Protein AF-A0A2X1C2S0-F1 (afdb_monomer_lite)

InterPro domains:
  IPR023577 CYTH domain [PF01928] (10-131)
  IPR023577 CYTH domain [PS51707] (9-137)
  IPR023577 CYTH domain [SM01118] (9-135)
  IPR033469 CYTH-like domain superfamily [SSF55154] (8-136)
  IPR039013 Inorganic triphosphatase YgiF [PTHR39569] (8-134)

Radius of gyration: 18.0 Å; chains: 1; bounding box: 35×52×51 Å

Foldseek 3Di:
DDDPPPPPDDDFDDDDDDDPPRVVVVCPDPQQDDDKDKDKKKKWWKAFPVRLQVVQQWTWIWIDDPVAIKTKIWGDDDPDPRDIDMQIDGDHHRDDDPVSVCVDPCCVSCPVPPVRMDGDDMDIDTDMDGDGDDDDD

Organism: Brevundimonas diminuta (NCBI:txid293)

Structure (mmCIF, N/CA/C/O backbone):
data_AF-A0A2X1C2S0-F1
#
_entry.id   AF-A0A2X1C2S0-F1
#
loop_
_atom_site.group_PDB
_atom_site.id
_atom_site.type_symbol
_atom_site.label_atom_id
_atom_site.label_alt_id
_atom_site.label_comp_id
_atom_site.label_asym_id
_atom_site.label_entity_id
_atom_site.label_seq_id
_atom_site.pdbx_PDB_ins_code
_atom_site.Cartn_x
_atom_site.Cartn_y
_atom_site.Cartn_z
_atom_site.occupancy
_atom_site.B_iso_or_equiv
_atom_site.auth_seq_id
_atom_site.auth_comp_id
_atom_site.auth_asym_id
_atom_site.auth_atom_id
_atom_site.pdbx_PDB_model_num
ATOM 1 N N . MET A 1 1 ? -1.319 35.202 3.049 1.00 38.66 1 MET A N 1
ATOM 2 C CA . MET A 1 1 ? -1.829 33.826 3.211 1.00 38.66 1 MET A CA 1
ATOM 3 C C . MET A 1 1 ? -2.261 33.328 1.845 1.00 38.66 1 MET A C 1
ATOM 5 O O . MET A 1 1 ? -3.260 33.806 1.336 1.00 38.66 1 MET A O 1
ATOM 9 N N . SER A 1 2 ? -1.484 32.448 1.222 1.00 33.81 2 SER A N 1
ATOM 10 C CA . SER A 1 2 ? -1.925 31.700 0.044 1.00 33.81 2 SER A CA 1
ATOM 11 C C . SER A 1 2 ? -1.287 30.326 0.160 1.00 33.81 2 SER A C 1
ATOM 13 O O . SER A 1 2 ? -0.077 30.180 -0.000 1.00 33.81 2 SER A O 1
ATOM 15 N N . GLY A 1 3 ? -2.076 29.360 0.626 1.00 33.94 3 GLY A N 1
ATOM 16 C CA . GLY A 1 3 ? -1.663 27.968 0.676 1.00 33.94 3 GLY A CA 1
ATOM 17 C C . GLY A 1 3 ? -1.611 27.462 -0.753 1.00 33.94 3 GLY A C 1
ATOM 18 O O . GLY A 1 3 ? -2.641 27.406 -1.418 1.00 33.94 3 GLY A O 1
ATOM 19 N N . MET A 1 4 ? -0.411 27.140 -1.226 1.00 35.47 4 MET A N 1
ATOM 20 C CA . MET A 1 4 ? -0.229 26.396 -2.462 1.00 35.47 4 MET A CA 1
ATOM 21 C C . MET A 1 4 ? -1.003 25.085 -2.319 1.00 35.47 4 MET A C 1
ATOM 23 O O . MET A 1 4 ? -0.609 24.209 -1.549 1.00 35.47 4 MET A O 1
ATOM 27 N N . ALA A 1 5 ? -2.129 24.965 -3.022 1.00 39.66 5 ALA A N 1
ATOM 28 C CA . ALA A 1 5 ? -2.724 23.669 -3.275 1.00 39.66 5 ALA A CA 1
ATOM 29 C C . ALA A 1 5 ? -1.648 22.848 -3.992 1.00 39.66 5 ALA A C 1
ATOM 31 O O . ALA A 1 5 ? -1.225 23.216 -5.086 1.00 39.66 5 ALA A O 1
ATOM 32 N N . GLN A 1 6 ? -1.140 21.798 -3.343 1.00 43.25 6 GLN A N 1
ATOM 33 C CA . GLN A 1 6 ? -0.313 20.814 -4.027 1.00 43.25 6 GLN A CA 1
ATOM 34 C C . GLN A 1 6 ? -1.162 20.254 -5.163 1.00 43.25 6 GLN A C 1
ATOM 36 O O . GLN A 1 6 ? -2.131 19.532 -4.929 1.00 43.25 6 GLN A O 1
ATOM 41 N N . GLU A 1 7 ? -0.828 20.645 -6.385 1.00 41.34 7 GLU A N 1
ATOM 42 C CA . GLU A 1 7 ? -1.355 20.048 -7.596 1.00 41.34 7 GLU A CA 1
ATOM 43 C C . GLU A 1 7 ? -1.045 18.548 -7.512 1.00 41.34 7 GLU A C 1
ATOM 45 O O . GLU A 1 7 ? 0.114 18.130 -7.523 1.00 41.34 7 GLU A O 1
ATOM 50 N N . MET A 1 8 ? -2.077 17.737 -7.262 1.00 51.34 8 MET A N 1
ATOM 51 C CA . MET A 1 8 ? -1.911 16.300 -7.077 1.00 51.34 8 MET A CA 1
ATOM 52 C C . MET A 1 8 ? -1.517 15.702 -8.425 1.00 51.34 8 MET A C 1
ATOM 54 O O . MET A 1 8 ? -2.379 15.469 -9.273 1.00 51.34 8 MET A O 1
ATOM 58 N N . ALA A 1 9 ? -0.219 15.475 -8.629 1.00 54.94 9 ALA A N 1
ATOM 59 C CA . ALA A 1 9 ? 0.282 14.715 -9.763 1.00 54.94 9 ALA A CA 1
ATOM 60 C C . ALA A 1 9 ? -0.478 13.381 -9.830 1.00 54.94 9 ALA A C 1
ATOM 62 O O . ALA A 1 9 ? -0.432 12.579 -8.895 1.00 54.94 9 ALA A O 1
ATOM 63 N N . GLN A 1 10 ? -1.242 13.178 -10.904 1.00 65.06 10 GLN A N 1
ATOM 64 C CA . GLN A 1 10 ? -2.032 11.964 -11.081 1.00 65.06 10 GLN A CA 1
ATOM 65 C C . GLN A 1 10 ? -1.125 10.856 -11.613 1.00 65.06 10 GLN A C 1
ATOM 67 O O . GLN A 1 10 ? -0.635 10.931 -12.737 1.00 65.06 10 GLN A O 1
ATOM 72 N N . GLU A 1 11 ? -0.912 9.817 -10.810 1.00 70.31 11 GLU A N 1
ATOM 73 C CA . GLU A 1 11 ? -0.281 8.581 -11.271 1.00 70.31 11 GLU A CA 1
ATOM 74 C C . GLU A 1 11 ? -1.328 7.698 -11.971 1.00 70.31 11 GLU A C 1
ATOM 76 O O . GLU A 1 11 ? -2.413 7.458 -11.436 1.00 70.31 11 GLU A O 1
ATOM 81 N N . ILE A 1 12 ? -1.002 7.200 -13.168 1.00 79.00 12 ILE A N 1
ATOM 82 C CA . ILE A 1 12 ? -1.804 6.216 -13.907 1.00 79.00 12 ILE A CA 1
ATOM 83 C C . ILE A 1 12 ? -0.998 4.920 -13.983 1.00 79.00 12 ILE A C 1
ATOM 85 O O . ILE A 1 12 ? 0.116 4.908 -14.502 1.00 79.00 12 ILE A O 1
ATOM 89 N N . GLU A 1 13 ? -1.565 3.814 -13.495 1.00 83.31 13 GLU A N 1
ATOM 90 C CA . GLU A 1 13 ? -0.882 2.516 -13.451 1.00 83.31 13 GLU A CA 1
ATOM 91 C C . GLU A 1 13 ? -1.680 1.428 -14.189 1.00 83.31 13 GLU A C 1
ATOM 93 O O . GLU A 1 13 ? -2.832 1.143 -13.857 1.00 83.31 13 GLU A O 1
ATOM 98 N N . LEU A 1 14 ? -1.031 0.746 -15.139 1.00 86.06 14 LEU A N 1
ATOM 99 C CA . LEU A 1 14 ? -1.545 -0.462 -15.792 1.00 86.06 14 LEU A CA 1
ATOM 100 C C . LEU A 1 14 ? -0.866 -1.703 -15.211 1.00 86.06 14 LEU A C 1
ATOM 102 O O . LEU A 1 14 ? 0.361 -1.791 -15.153 1.00 86.06 14 LEU A O 1
ATOM 106 N N . LYS A 1 15 ? -1.663 -2.694 -14.798 1.00 86.81 15 LYS A N 1
ATOM 107 C CA . LYS A 1 15 ? -1.155 -3.925 -14.177 1.00 86.81 15 LYS A CA 1
ATOM 108 C C . LYS A 1 15 ? -1.526 -5.142 -15.011 1.00 86.81 15 LYS A C 1
ATOM 110 O O . LYS A 1 15 ? -2.702 -5.411 -15.237 1.00 86.81 15 LYS A O 1
ATOM 115 N N . PHE A 1 16 ? -0.520 -5.928 -15.374 1.00 90.50 16 PHE A N 1
ATOM 116 C CA . PHE A 1 16 ? -0.686 -7.166 -16.129 1.00 90.50 16 PHE A CA 1
ATOM 117 C C . PHE A 1 16 ? -0.374 -8.377 -15.252 1.00 90.50 16 PHE A C 1
ATOM 119 O O . PHE A 1 16 ? 0.575 -8.367 -14.465 1.00 90.50 16 PHE A O 1
ATOM 126 N N . ARG A 1 17 ? -1.154 -9.451 -15.406 1.00 92.62 17 ARG A N 1
ATOM 127 C CA . ARG A 1 17 ? -0.784 -10.761 -14.865 1.00 92.62 17 ARG A CA 1
ATOM 128 C C . ARG A 1 17 ? 0.148 -11.436 -15.860 1.00 92.62 17 ARG A C 1
ATOM 130 O O . ARG A 1 17 ? -0.227 -11.658 -17.005 1.00 92.62 17 ARG A O 1
ATOM 137 N N . LEU A 1 18 ? 1.352 -11.764 -15.411 1.00 92.44 18 LEU A N 1
ATOM 138 C CA . LEU A 1 18 ? 2.343 -12.442 -16.235 1.00 92.44 18 LEU A CA 1
ATOM 139 C C . LEU A 1 18 ? 2.254 -13.954 -16.021 1.00 92.44 18 LEU A C 1
ATOM 141 O O . LEU A 1 18 ? 2.216 -14.421 -14.883 1.00 92.44 18 LEU A O 1
ATOM 145 N N . GLY A 1 19 ? 2.221 -14.709 -17.119 1.00 94.19 19 GLY A N 1
ATOM 146 C CA . GLY A 1 19 ? 2.380 -16.161 -17.086 1.00 94.19 19 GLY A CA 1
ATOM 147 C C . GLY A 1 19 ? 3.836 -16.580 -16.829 1.00 94.19 19 GLY A C 1
ATOM 148 O O . GLY A 1 19 ? 4.741 -15.734 -16.835 1.00 94.19 19 GLY A O 1
ATOM 149 N N . PRO A 1 20 ? 4.093 -17.884 -16.632 1.00 94.00 20 PRO A N 1
ATOM 150 C CA . PRO A 1 20 ? 5.447 -18.413 -16.483 1.00 94.00 20 PRO A CA 1
ATOM 151 C C . PRO A 1 20 ? 6.375 -17.959 -17.624 1.00 94.00 20 PRO A C 1
ATOM 153 O O . PRO A 1 20 ? 5.981 -17.933 -18.787 1.00 94.00 20 PRO A O 1
ATOM 156 N N . GLY A 1 21 ? 7.601 -17.542 -17.296 1.00 92.62 21 GLY A N 1
ATOM 157 C CA . GLY A 1 21 ? 8.609 -17.091 -18.271 1.00 92.62 21 GLY A CA 1
ATOM 158 C C . GLY A 1 21 ? 8.380 -15.704 -18.897 1.00 92.62 21 GLY A C 1
ATOM 159 O O . GLY A 1 21 ? 9.328 -15.105 -19.409 1.00 92.62 21 GLY A O 1
ATOM 160 N N . ALA A 1 22 ? 7.174 -15.133 -18.809 1.00 93.38 22 ALA A N 1
ATOM 161 C CA . ALA A 1 22 ? 6.864 -13.842 -19.428 1.00 93.38 22 ALA A CA 1
ATOM 162 C C . ALA A 1 22 ? 7.674 -12.681 -18.826 1.00 93.38 22 ALA A C 1
ATOM 164 O O . ALA A 1 22 ? 8.105 -11.798 -19.559 1.00 93.38 22 ALA A O 1
ATOM 165 N N . ALA A 1 23 ? 7.955 -12.706 -17.519 1.00 89.38 23 ALA A N 1
ATOM 166 C CA . ALA A 1 23 ? 8.766 -11.675 -16.867 1.00 89.38 23 ALA A CA 1
ATOM 167 C C . ALA A 1 23 ? 10.207 -11.615 -17.409 1.00 89.38 23 ALA A C 1
ATOM 169 O O . ALA A 1 23 ? 10.747 -10.526 -17.590 1.00 89.38 23 ALA A O 1
ATOM 170 N N . ALA A 1 24 ? 10.821 -12.769 -17.699 1.00 89.75 24 ALA A N 1
ATOM 171 C CA . ALA A 1 24 ? 12.167 -12.830 -18.270 1.00 89.75 24 ALA A CA 1
ATOM 172 C C . ALA A 1 24 ? 12.181 -12.311 -19.714 1.00 89.75 24 ALA A C 1
ATOM 174 O O . ALA A 1 24 ? 13.021 -11.487 -20.063 1.00 89.75 24 ALA A O 1
ATOM 175 N N . ARG A 1 25 ? 11.196 -12.724 -20.524 1.00 91.88 25 ARG A N 1
ATOM 176 C CA . ARG A 1 25 ? 11.016 -12.223 -21.895 1.00 91.88 25 ARG A CA 1
ATOM 177 C C . ARG A 1 25 ? 10.795 -10.712 -21.931 1.00 91.88 25 ARG A C 1
ATOM 179 O O . ARG A 1 25 ? 11.420 -10.031 -22.732 1.00 91.88 25 ARG A O 1
ATOM 186 N N . LEU A 1 26 ? 9.945 -10.191 -21.045 1.00 90.69 26 LEU A N 1
ATOM 187 C CA . LEU A 1 26 ? 9.678 -8.759 -20.932 1.00 90.69 26 LEU A CA 1
ATOM 188 C C . LEU A 1 26 ? 10.950 -7.997 -20.534 1.00 90.69 26 LEU A C 1
ATOM 190 O O . LEU A 1 26 ? 11.287 -6.996 -21.152 1.00 90.69 26 LEU A O 1
ATOM 194 N N . ALA A 1 27 ? 11.714 -8.511 -19.566 1.00 87.25 27 ALA A N 1
ATOM 195 C CA . ALA A 1 27 ? 12.974 -7.901 -19.145 1.00 87.25 27 ALA A CA 1
ATOM 196 C C . ALA A 1 27 ? 14.062 -7.886 -20.240 1.00 87.25 27 ALA A C 1
ATOM 198 O O . ALA A 1 27 ? 14.976 -7.067 -20.152 1.00 87.25 27 ALA A O 1
ATOM 199 N N . ALA A 1 28 ? 13.978 -8.763 -21.242 1.00 90.38 28 ALA A N 1
ATOM 200 C CA . ALA A 1 28 ? 14.882 -8.797 -22.394 1.00 90.38 28 ALA A CA 1
ATOM 201 C C . ALA A 1 28 ? 14.353 -8.010 -23.609 1.00 90.38 28 ALA A C 1
ATOM 203 O O . ALA A 1 28 ? 15.038 -7.922 -24.625 1.00 90.38 28 ALA A O 1
ATOM 204 N N . HIS A 1 29 ? 13.135 -7.462 -23.540 1.00 92.00 29 HIS A N 1
ATOM 205 C CA . HIS A 1 29 ? 12.520 -6.793 -24.679 1.00 92.00 29 HIS A CA 1
ATOM 206 C C . HIS A 1 29 ? 13.223 -5.454 -24.981 1.00 92.00 29 HIS A C 1
ATOM 208 O O . HIS A 1 29 ? 13.378 -4.651 -24.057 1.00 92.00 29 HIS A O 1
ATOM 214 N N . PRO A 1 30 ? 13.579 -5.151 -26.248 1.00 89.81 30 PRO A N 1
ATOM 215 C CA . PRO A 1 30 ? 14.301 -3.924 -26.607 1.00 89.81 30 PRO A CA 1
ATOM 216 C C . PRO A 1 30 ? 13.595 -2.630 -26.187 1.00 89.81 30 PRO A C 1
ATOM 218 O O . PRO A 1 30 ? 14.245 -1.696 -25.739 1.00 89.81 30 PRO A O 1
ATOM 221 N N . ALA A 1 31 ? 12.259 -2.593 -26.244 1.00 88.06 31 ALA A N 1
ATOM 222 C CA . ALA A 1 31 ? 11.477 -1.428 -25.800 1.00 88.06 31 ALA A CA 1
ATOM 223 C C . ALA A 1 31 ? 11.583 -1.130 -24.290 1.00 88.06 31 ALA A C 1
ATOM 225 O O . ALA A 1 31 ? 11.157 -0.075 -23.841 1.00 88.06 31 ALA A O 1
ATOM 226 N N . LEU A 1 32 ? 12.115 -2.065 -23.498 1.00 87.56 32 LEU A N 1
ATOM 227 C CA . LEU A 1 32 ? 12.395 -1.879 -22.076 1.00 87.56 32 LEU A CA 1
ATOM 228 C C . LEU A 1 32 ? 13.905 -1.864 -21.803 1.00 87.56 32 LEU A C 1
ATOM 230 O O . LEU A 1 32 ? 14.309 -2.134 -20.672 1.00 87.56 32 LEU A O 1
ATOM 234 N N . ALA A 1 33 ? 14.743 -1.633 -22.817 1.00 84.12 33 ALA A N 1
ATOM 235 C CA . ALA A 1 33 ? 16.183 -1.486 -22.634 1.00 84.12 33 ALA A CA 1
ATOM 236 C C . ALA A 1 33 ? 16.504 -0.270 -21.747 1.00 84.12 33 ALA A C 1
ATOM 238 O O . ALA A 1 33 ? 15.742 0.692 -21.694 1.00 84.12 33 ALA A O 1
ATOM 239 N N . GLY A 1 34 ? 17.633 -0.330 -21.042 1.00 84.62 34 GLY A N 1
ATOM 240 C CA . GLY A 1 34 ? 18.060 0.696 -20.090 1.00 84.62 34 GLY A CA 1
ATOM 241 C C . GLY A 1 34 ? 18.367 0.124 -18.709 1.00 84.62 34 GLY A C 1
ATOM 242 O O . GLY A 1 34 ? 18.197 -1.075 -18.459 1.00 84.62 34 GLY A O 1
ATOM 243 N N . GLU A 1 35 ? 18.840 0.994 -17.819 1.00 87.62 35 GLU A N 1
ATOM 244 C CA . GLU A 1 35 ? 19.177 0.624 -16.447 1.00 87.62 35 GLU A CA 1
ATOM 245 C C . GLU A 1 35 ? 17.934 0.213 -15.656 1.00 87.62 35 GLU A C 1
ATOM 247 O O . GLU A 1 35 ? 16.854 0.804 -15.772 1.00 87.62 35 GLU A O 1
ATOM 252 N N . ASP A 1 36 ? 18.093 -0.820 -14.830 1.00 91.06 36 ASP A N 1
ATOM 253 C CA . ASP A 1 36 ? 17.083 -1.220 -13.872 1.00 91.06 36 ASP A CA 1
ATOM 254 C C . ASP A 1 36 ? 17.500 -0.901 -12.440 1.00 91.06 36 ASP A C 1
ATOM 256 O O . ASP A 1 36 ? 18.664 -0.939 -12.055 1.00 91.06 36 ASP A O 1
ATOM 260 N N . SER A 1 37 ? 16.498 -0.611 -11.617 1.00 91.31 37 SER A N 1
ATOM 261 C CA . SER A 1 37 ? 16.649 -0.604 -10.169 1.00 91.31 37 SER A CA 1
ATOM 262 C C . SER A 1 37 ? 15.955 -1.827 -9.589 1.00 91.31 37 SER A C 1
ATOM 264 O O . SER A 1 37 ? 14.851 -2.198 -10.006 1.00 91.31 37 SER A O 1
ATOM 266 N N . VAL A 1 38 ? 16.603 -2.468 -8.617 1.00 91.31 38 VAL A N 1
ATOM 267 C CA . VAL A 1 38 ? 16.054 -3.623 -7.903 1.00 91.31 38 VAL A CA 1
ATOM 268 C C . VAL A 1 38 ? 15.894 -3.278 -6.431 1.00 91.31 38 VAL A C 1
ATOM 270 O O . VAL A 1 38 ? 16.821 -2.803 -5.783 1.00 91.31 38 VAL A O 1
ATOM 273 N N . GLN A 1 39 ? 14.703 -3.526 -5.894 1.00 91.62 39 GLN A N 1
ATOM 274 C CA . GLN A 1 39 ? 14.359 -3.236 -4.507 1.00 91.62 39 GLN A CA 1
ATOM 275 C C . GLN A 1 39 ? 13.594 -4.406 -3.890 1.00 91.62 39 GLN A C 1
ATOM 277 O O . GLN A 1 39 ? 12.745 -5.020 -4.538 1.00 91.62 39 GLN A O 1
ATOM 282 N N . SER A 1 40 ? 13.862 -4.697 -2.618 1.00 92.81 40 SER A N 1
ATOM 283 C CA . SER A 1 40 ? 13.035 -5.598 -1.813 1.00 92.81 40 SER A CA 1
ATOM 284 C C . SER A 1 40 ? 12.056 -4.769 -0.992 1.00 92.81 40 SER A C 1
ATOM 286 O O . SER A 1 40 ? 12.462 -3.948 -0.173 1.00 92.81 40 SER A O 1
ATOM 288 N N . LEU A 1 41 ? 10.761 -4.950 -1.235 1.00 94.25 41 LEU A N 1
ATOM 289 C CA . LEU A 1 41 ? 9.693 -4.200 -0.585 1.00 94.25 41 LEU A CA 1
ATOM 290 C C . LEU A 1 41 ? 8.950 -5.114 0.383 1.00 94.25 41 LEU A C 1
ATOM 292 O O . LEU A 1 41 ? 8.211 -6.000 -0.052 1.00 94.25 41 LEU A O 1
ATOM 296 N N . ARG A 1 42 ? 9.105 -4.873 1.686 1.00 96.06 42 ARG A N 1
ATOM 297 C CA . ARG A 1 42 ? 8.354 -5.574 2.734 1.00 96.06 42 ARG A CA 1
ATOM 298 C C . ARG A 1 42 ? 7.146 -4.750 3.157 1.00 96.06 42 ARG A C 1
ATOM 300 O O . ARG A 1 42 ? 7.235 -3.536 3.325 1.00 96.06 42 ARG A O 1
ATOM 307 N N . SER A 1 43 ? 5.991 -5.381 3.307 1.00 98.12 43 SER A N 1
ATOM 308 C CA . SER A 1 43 ? 4.772 -4.715 3.774 1.00 98.12 43 SER A CA 1
ATOM 309 C C . SER A 1 43 ? 3.985 -5.616 4.711 1.00 98.12 43 SER A C 1
ATOM 311 O O . SER A 1 43 ? 3.780 -6.783 4.388 1.00 98.12 43 SER A O 1
ATOM 313 N N . VAL A 1 44 ? 3.525 -5.065 5.832 1.00 98.50 44 VAL A N 1
ATOM 314 C CA . VAL A 1 44 ? 2.590 -5.709 6.761 1.00 98.50 44 VAL A CA 1
ATOM 315 C C . VAL A 1 44 ? 1.205 -5.139 6.512 1.00 98.50 44 VAL A C 1
ATOM 317 O O . VAL A 1 44 ? 1.035 -3.922 6.487 1.00 98.50 44 VAL A O 1
ATOM 320 N N . TYR A 1 45 ? 0.228 -6.011 6.302 1.00 98.31 45 TYR A N 1
ATOM 321 C CA . TYR A 1 45 ? -1.158 -5.640 6.045 1.00 98.31 45 TYR A CA 1
ATOM 322 C C . TYR A 1 45 ? -1.995 -5.804 7.306 1.00 98.31 45 TYR A C 1
ATOM 324 O O . TYR A 1 45 ? -1.856 -6.798 8.020 1.00 98.31 45 TYR A O 1
ATOM 332 N N . PHE A 1 46 ? -2.881 -4.842 7.548 1.00 98.38 46 PHE A N 1
ATOM 333 C CA . PHE A 1 46 ? -3.725 -4.771 8.735 1.00 98.38 46 PHE A CA 1
ATOM 334 C C . PHE A 1 46 ? -5.195 -4.807 8.330 1.00 98.38 46 PHE A C 1
ATOM 336 O O . PHE A 1 46 ? -5.592 -4.177 7.351 1.00 98.38 46 PHE A O 1
ATOM 343 N N . ASP A 1 47 ? -5.999 -5.539 9.091 1.00 98.06 47 ASP A N 1
ATOM 344 C CA . ASP A 1 47 ? -7.455 -5.569 8.961 1.00 98.06 47 ASP A CA 1
ATOM 345 C C . ASP A 1 47 ? -8.060 -6.084 10.274 1.00 98.06 47 ASP A C 1
ATOM 347 O O . ASP A 1 47 ? -7.341 -6.509 11.185 1.00 98.06 47 ASP A O 1
ATOM 351 N N . THR A 1 48 ? -9.381 -6.028 10.384 1.00 97.62 48 THR A N 1
ATOM 352 C CA . THR A 1 48 ? -10.128 -6.667 11.468 1.00 97.62 48 THR A CA 1
ATOM 353 C C . THR A 1 48 ? -10.251 -8.179 11.213 1.00 97.62 48 THR A C 1
ATOM 355 O O . THR A 1 48 ? -10.060 -8.627 10.077 1.00 97.62 48 THR A O 1
ATOM 358 N N . PRO A 1 49 ? -10.583 -9.013 12.222 1.00 97.19 49 PRO A N 1
ATOM 359 C CA . PRO A 1 49 ? -10.718 -10.461 12.028 1.00 97.19 49 PRO A CA 1
ATOM 360 C C . PRO A 1 49 ? -11.769 -10.823 10.974 1.00 97.19 49 PRO A C 1
ATOM 362 O O . PRO A 1 49 ? -11.586 -11.757 10.195 1.00 97.19 49 PRO A O 1
ATOM 365 N N . ASP A 1 50 ? -12.839 -10.034 10.908 1.00 96.75 50 ASP A N 1
ATOM 366 C CA . ASP A 1 50 ? -13.893 -10.142 9.911 1.00 96.75 50 ASP A CA 1
ATOM 367 C C . ASP A 1 50 ? -13.527 -9.488 8.568 1.00 96.75 50 ASP A C 1
ATOM 369 O O . ASP A 1 50 ? -14.323 -9.578 7.651 1.00 96.75 50 ASP A O 1
ATOM 373 N N . GLN A 1 51 ? -12.346 -8.893 8.384 1.00 97.00 51 GLN A N 1
ATOM 374 C CA . GLN A 1 51 ? -11.898 -8.292 7.115 1.00 97.00 51 GLN A CA 1
ATOM 375 C C . GLN A 1 51 ? -12.744 -7.083 6.669 1.00 97.00 51 GLN A C 1
ATOM 377 O O . GLN A 1 51 ? -13.145 -6.973 5.504 1.00 97.00 51 GLN A O 1
ATOM 382 N N . ALA A 1 52 ? -13.075 -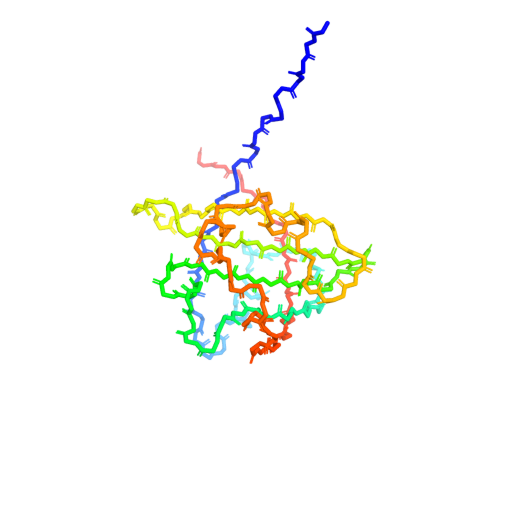6.187 7.603 1.00 96.00 52 ALA A N 1
ATOM 383 C CA . ALA A 1 52 ? -13.935 -5.040 7.334 1.00 96.00 52 ALA A CA 1
ATOM 384 C C . ALA A 1 52 ? -13.357 -4.108 6.259 1.00 96.00 52 ALA A C 1
ATOM 386 O O . ALA A 1 52 ? -14.108 -3.682 5.381 1.00 96.00 52 ALA A O 1
ATOM 387 N N . LEU A 1 53 ? -12.045 -3.839 6.278 1.00 95.56 53 LEU A N 1
ATOM 388 C CA . LEU A 1 53 ? -11.402 -2.983 5.276 1.00 95.56 53 LEU A CA 1
ATOM 389 C C . LEU A 1 53 ? -11.444 -3.636 3.898 1.00 95.56 53 LEU A C 1
ATOM 391 O O . LEU A 1 53 ? -11.895 -3.013 2.938 1.00 95.56 53 LEU A O 1
ATOM 395 N N . ARG A 1 54 ? -11.055 -4.914 3.802 1.00 94.94 54 ARG A N 1
ATOM 396 C CA . ARG A 1 54 ? -11.093 -5.649 2.533 1.00 94.94 54 ARG A CA 1
ATOM 397 C C . ARG A 1 54 ? -12.492 -5.672 1.922 1.00 94.94 54 ARG A C 1
ATOM 399 O O . ARG A 1 54 ? -12.623 -5.458 0.719 1.00 94.94 54 ARG A O 1
ATOM 406 N N . ARG A 1 55 ? -13.534 -5.929 2.722 1.00 93.81 55 ARG A N 1
ATOM 407 C CA . ARG A 1 55 ? -14.927 -5.933 2.235 1.00 93.81 55 ARG A CA 1
ATOM 408 C C . ARG A 1 55 ? -15.389 -4.562 1.751 1.00 93.81 55 ARG A C 1
ATOM 410 O O . ARG A 1 55 ? -16.198 -4.502 0.835 1.00 93.81 55 ARG A O 1
ATOM 417 N N . ALA A 1 56 ? -14.852 -3.487 2.322 1.00 91.56 56 ALA A N 1
ATOM 418 C CA . ALA A 1 56 ? -15.075 -2.122 1.851 1.00 91.56 56 ALA A CA 1
ATOM 419 C C . ALA A 1 56 ? -14.197 -1.739 0.640 1.00 91.56 56 ALA A C 1
ATOM 421 O O . ALA A 1 56 ? -14.182 -0.581 0.233 1.00 91.56 56 ALA A O 1
ATOM 422 N N . GLY A 1 57 ? -13.451 -2.686 0.056 1.00 91.00 57 GLY A N 1
ATOM 423 C CA . GLY A 1 57 ? -12.580 -2.428 -1.093 1.00 91.00 57 GLY A CA 1
ATOM 424 C C . GLY A 1 57 ? -11.277 -1.713 -0.732 1.00 91.00 57 GLY A C 1
ATOM 425 O O . GLY A 1 57 ? -10.638 -1.119 -1.605 1.00 91.00 57 GLY A O 1
ATOM 426 N N . TRP A 1 58 ? -10.875 -1.754 0.540 1.00 93.25 58 TRP A N 1
ATOM 427 C CA . TRP A 1 58 ? -9.678 -1.091 1.040 1.00 93.25 58 TRP A CA 1
ATOM 428 C C . TRP A 1 58 ? -8.572 -2.073 1.419 1.00 93.25 58 TRP A C 1
ATOM 430 O O . TRP A 1 58 ? -8.809 -3.199 1.852 1.00 93.25 58 TRP A O 1
ATOM 440 N N . GLY A 1 59 ? -7.331 -1.618 1.277 1.00 95.69 59 GLY A N 1
ATOM 441 C CA . GLY A 1 59 ? -6.144 -2.290 1.782 1.00 95.69 59 GLY A CA 1
ATOM 442 C C . GLY A 1 59 ? -5.318 -1.328 2.621 1.00 95.69 59 GLY A C 1
ATOM 443 O O . GLY A 1 59 ? -4.879 -0.296 2.118 1.00 95.69 59 GLY A O 1
ATOM 444 N N . LEU A 1 60 ? -5.084 -1.687 3.880 1.00 97.69 60 LEU A N 1
ATOM 445 C CA . LEU A 1 60 ? -4.258 -0.929 4.813 1.00 97.69 60 LEU A CA 1
ATOM 446 C C . LEU A 1 60 ? -2.952 -1.676 5.057 1.00 97.69 60 LEU A C 1
ATOM 448 O O . LEU A 1 60 ? -2.956 -2.870 5.367 1.00 97.69 60 LEU A O 1
ATOM 452 N N . ARG A 1 61 ? -1.829 -0.979 4.912 1.00 98.19 61 ARG A N 1
ATOM 453 C CA . ARG A 1 61 ? -0.507 -1.559 5.152 1.00 98.19 61 ARG A CA 1
ATOM 454 C C . ARG A 1 61 ? 0.456 -0.557 5.756 1.00 98.19 61 ARG A C 1
ATOM 456 O O . ARG A 1 61 ? 0.318 0.639 5.526 1.00 98.19 61 ARG A O 1
ATOM 463 N N . VAL A 1 62 ? 1.495 -1.081 6.390 1.00 98.50 62 VAL A N 1
ATOM 464 C CA . VAL A 1 62 ? 2.737 -0.357 6.657 1.00 98.50 62 VAL A CA 1
ATOM 465 C C . VAL A 1 62 ? 3.853 -1.018 5.859 1.00 98.50 62 VAL A C 1
ATOM 467 O O . VAL A 1 62 ? 3.999 -2.243 5.861 1.00 98.50 62 VAL A O 1
ATOM 470 N N . ARG A 1 63 ? 4.612 -0.219 5.112 1.00 98.06 63 ARG A N 1
ATOM 471 C CA . ARG A 1 63 ? 5.715 -0.675 4.267 1.00 98.06 63 ARG A CA 1
ATOM 472 C C . ARG A 1 63 ? 7.039 -0.156 4.800 1.00 98.06 63 ARG A C 1
ATOM 474 O O . ARG A 1 63 ? 7.189 1.047 4.984 1.00 98.06 63 ARG A O 1
ATOM 481 N N . ALA A 1 64 ? 8.007 -1.056 4.935 1.00 96.38 64 ALA A N 1
ATOM 482 C CA . ALA A 1 64 ? 9.398 -0.677 5.11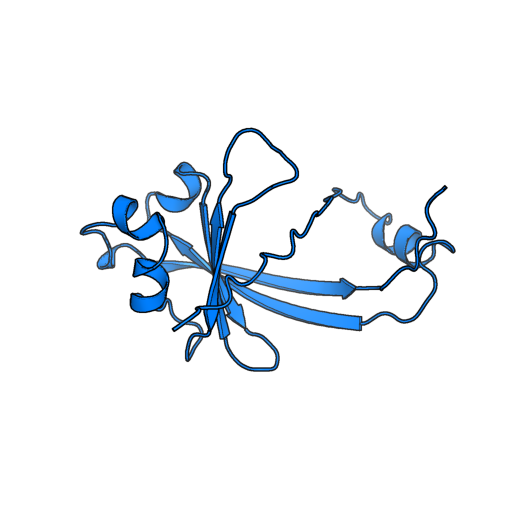5 1.00 96.38 64 ALA A CA 1
ATOM 483 C C . ALA A 1 64 ? 9.957 -0.117 3.799 1.00 96.38 64 ALA A C 1
ATOM 485 O O . ALA A 1 64 ? 9.771 -0.689 2.720 1.00 96.38 64 ALA A O 1
ATOM 486 N N . THR A 1 65 ? 10.647 1.008 3.899 1.00 88.06 65 THR A N 1
ATOM 487 C CA . THR A 1 65 ? 11.347 1.687 2.809 1.00 88.06 65 THR A CA 1
ATOM 488 C C . THR A 1 65 ? 12.819 1.834 3.186 1.00 88.06 65 THR A C 1
ATOM 490 O O . THR A 1 65 ? 13.184 1.671 4.349 1.00 88.06 65 THR A O 1
ATOM 493 N N . GLY A 1 66 ? 13.673 2.218 2.235 1.00 84.88 66 GLY A N 1
ATOM 494 C CA . GLY A 1 66 ? 15.074 2.529 2.544 1.00 84.88 66 GLY A CA 1
ATOM 495 C C . GLY A 1 66 ? 15.269 3.718 3.501 1.00 84.88 66 GLY A C 1
ATOM 496 O O . GLY A 1 66 ? 16.383 3.938 3.954 1.00 84.88 66 GLY A O 1
ATOM 497 N N . ARG A 1 67 ? 14.213 4.492 3.801 1.00 87.19 67 ARG A N 1
ATOM 498 C CA . ARG A 1 67 ? 14.265 5.721 4.614 1.00 87.19 67 ARG A CA 1
ATOM 499 C C . ARG A 1 67 ? 13.343 5.701 5.842 1.00 87.19 67 ARG A C 1
ATOM 501 O O . ARG A 1 67 ? 13.139 6.740 6.455 1.00 87.19 67 ARG A O 1
ATOM 508 N N . GLY A 1 68 ? 12.766 4.550 6.192 1.00 94.38 68 GLY A N 1
ATOM 509 C CA . GLY A 1 68 ? 11.797 4.426 7.288 1.00 94.38 68 GLY A CA 1
ATOM 510 C C . GLY A 1 68 ? 10.534 3.689 6.856 1.00 94.38 68 GLY A C 1
ATOM 511 O O . GLY A 1 68 ? 10.598 2.816 5.988 1.00 94.38 68 GLY A O 1
ATOM 512 N N . PHE A 1 69 ? 9.383 4.042 7.423 1.00 98.00 69 PHE A N 1
ATOM 513 C CA . PHE A 1 69 ? 8.121 3.343 7.184 1.00 98.00 69 PHE A CA 1
ATOM 514 C C . PHE A 1 69 ? 7.044 4.282 6.649 1.00 98.00 69 PHE A C 1
ATOM 516 O O . PHE A 1 69 ? 6.968 5.447 7.035 1.00 98.00 69 PHE A O 1
ATOM 523 N N . VAL A 1 70 ? 6.197 3.761 5.765 1.00 98.00 70 VAL A N 1
ATOM 524 C CA . VAL A 1 70 ? 5.037 4.481 5.226 1.00 98.00 70 VAL A CA 1
ATOM 525 C C . VAL A 1 70 ? 3.789 3.649 5.468 1.00 98.00 70 VAL A C 1
ATOM 527 O O . VAL A 1 70 ? 3.733 2.481 5.071 1.00 98.00 70 VAL A O 1
ATOM 530 N N . GLN A 1 71 ? 2.793 4.248 6.117 1.00 98.44 71 GLN A N 1
ATOM 531 C CA . GLN A 1 71 ? 1.453 3.695 6.213 1.00 98.44 71 GLN A CA 1
ATOM 532 C C . GLN A 1 71 ? 0.632 4.163 5.020 1.00 98.44 71 GLN A C 1
ATOM 534 O O . GLN A 1 71 ? 0.555 5.356 4.743 1.00 98.44 71 GLN A O 1
ATOM 539 N N . THR A 1 72 ? -0.011 3.216 4.350 1.00 97.19 72 THR A N 1
ATOM 540 C CA . THR A 1 72 ? -0.829 3.468 3.170 1.00 97.19 72 THR A CA 1
ATOM 541 C C . THR A 1 72 ? -2.216 2.872 3.387 1.00 97.19 72 THR A C 1
ATOM 543 O O . THR A 1 72 ? -2.331 1.663 3.619 1.00 97.19 72 THR A O 1
ATOM 546 N N . LEU A 1 73 ? -3.265 3.676 3.219 1.00 96.12 73 LEU A N 1
ATOM 547 C CA . LEU A 1 73 ? -4.597 3.175 2.886 1.00 96.12 73 LEU A CA 1
ATOM 548 C C . LEU A 1 73 ? -4.788 3.295 1.373 1.00 96.12 73 LEU A C 1
ATOM 550 O O . LEU A 1 73 ? -4.712 4.390 0.827 1.00 96.12 73 LEU A O 1
ATOM 554 N N . LYS A 1 74 ? -5.054 2.178 0.698 1.00 91.69 74 LYS A N 1
ATOM 555 C CA . LYS A 1 74 ? -5.475 2.161 -0.709 1.00 91.69 74 LYS A CA 1
ATOM 556 C C . LYS A 1 74 ? -6.947 1.800 -0.787 1.00 91.69 74 LYS A C 1
ATOM 558 O O . LYS A 1 74 ? -7.357 0.834 -0.148 1.00 91.69 74 LYS A O 1
ATOM 563 N N . GLY A 1 75 ? -7.706 2.496 -1.621 1.00 86.56 75 GLY A N 1
ATOM 564 C CA . GLY A 1 75 ? -9.099 2.171 -1.900 1.00 86.56 75 GLY A CA 1
ATOM 565 C C . GLY A 1 75 ? -9.475 2.415 -3.353 1.00 86.56 75 GLY A C 1
ATOM 566 O O . GLY A 1 75 ? -8.851 3.213 -4.049 1.00 86.56 75 GLY A O 1
ATOM 567 N N . GLN A 1 76 ? -10.500 1.715 -3.828 1.00 69.75 76 GLN A N 1
ATOM 568 C CA . GLN A 1 76 ? -11.157 2.105 -5.073 1.00 69.75 76 GLN A CA 1
ATOM 569 C C . GLN A 1 76 ? -12.030 3.336 -4.824 1.00 69.75 76 GLN A C 1
ATOM 571 O O . GLN A 1 76 ? -12.774 3.393 -3.845 1.00 69.75 76 GLN A O 1
ATOM 576 N N . THR A 1 77 ? -11.946 4.310 -5.722 1.00 59.62 77 THR A N 1
ATOM 577 C CA . THR A 1 77 ? -12.853 5.460 -5.774 1.00 59.62 77 THR A CA 1
ATOM 578 C C . THR A 1 77 ? -13.539 5.453 -7.128 1.00 59.62 77 THR A C 1
ATOM 580 O O . THR A 1 77 ? -12.916 5.776 -8.134 1.00 59.62 77 THR A O 1
ATOM 583 N N . GLY A 1 78 ? -14.817 5.070 -7.149 1.00 56.97 78 GLY A N 1
ATOM 584 C CA . GLY A 1 78 ? -15.614 4.993 -8.376 1.00 56.97 78 GLY A CA 1
ATOM 585 C C . GLY A 1 78 ? -15.278 3.797 -9.280 1.00 56.97 78 GLY A C 1
ATOM 586 O O . GLY A 1 78 ? -14.451 2.952 -8.948 1.00 56.97 78 GLY A O 1
ATOM 587 N N . GLY A 1 79 ? -15.966 3.717 -10.424 1.00 54.62 79 GLY A N 1
ATOM 588 C CA . GLY A 1 79 ? -15.852 2.622 -11.402 1.00 54.62 79 GLY A CA 1
ATOM 589 C C . GLY A 1 79 ? -14.634 2.691 -12.333 1.00 54.62 79 GLY A C 1
ATOM 590 O O . GLY A 1 79 ? -14.570 1.934 -13.297 1.00 54.62 79 GLY A O 1
ATOM 591 N N . ASP A 1 80 ? -13.685 3.595 -12.082 1.00 61.66 80 ASP A N 1
ATOM 592 C CA . ASP A 1 80 ? -12.495 3.768 -12.916 1.00 61.66 80 ASP A CA 1
ATOM 593 C C . ASP A 1 80 ? -11.408 2.764 -12.505 1.00 61.66 80 ASP A C 1
ATOM 595 O O . ASP A 1 80 ? -10.797 2.863 -11.441 1.00 61.66 80 ASP A O 1
ATOM 599 N N . ILE A 1 81 ? -11.168 1.768 -13.357 1.00 64.31 81 ILE A N 1
ATOM 600 C CA . ILE A 1 81 ? -10.196 0.695 -13.107 1.00 64.31 81 ILE A CA 1
ATOM 601 C C . ILE A 1 81 ? -8.745 1.192 -13.038 1.00 64.31 81 ILE A C 1
ATOM 603 O O . ILE A 1 81 ? -7.899 0.497 -12.466 1.00 64.31 81 ILE A O 1
ATOM 607 N N . LEU A 1 82 ? -8.462 2.367 -13.610 1.00 65.44 82 LEU A N 1
ATOM 608 C CA . LEU A 1 82 ? -7.126 2.958 -13.670 1.00 65.44 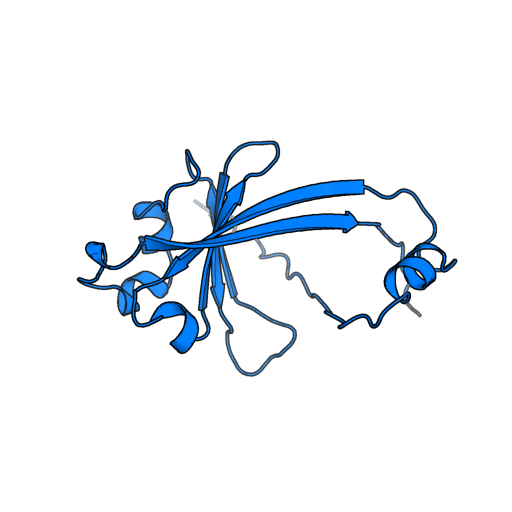82 LEU A CA 1
ATOM 609 C C . LEU A 1 82 ? -6.836 3.858 -12.470 1.00 65.44 82 LEU A C 1
ATOM 611 O O . LEU A 1 82 ? -5.679 4.203 -12.237 1.00 65.44 82 LEU A O 1
ATOM 615 N N . ARG A 1 83 ? -7.864 4.212 -11.689 1.00 66.38 83 ARG A N 1
ATOM 616 C CA . ARG A 1 83 ? -7.741 5.142 -10.567 1.00 66.38 83 ARG A CA 1
ATOM 617 C C . ARG A 1 83 ? -8.023 4.459 -9.240 1.00 66.38 83 ARG A C 1
ATOM 619 O O . ARG A 1 83 ? -9.005 3.746 -9.049 1.00 66.38 83 ARG A O 1
ATOM 626 N N . ARG A 1 84 ? -7.140 4.700 -8.278 1.00 72.94 84 ARG A N 1
ATOM 627 C CA . ARG A 1 84 ? -7.326 4.303 -6.883 1.00 72.94 84 ARG A CA 1
ATOM 628 C C . ARG A 1 84 ? -6.964 5.485 -6.012 1.00 72.94 84 ARG A C 1
ATOM 630 O O . ARG A 1 84 ? -5.920 6.091 -6.225 1.00 72.94 84 ARG A O 1
ATOM 637 N N . ALA A 1 85 ? -7.813 5.792 -5.043 1.00 85.12 85 ALA A N 1
ATOM 638 C CA . ALA A 1 85 ? -7.448 6.754 -4.027 1.00 85.12 85 ALA A CA 1
ATOM 639 C C . ALA A 1 85 ? -6.461 6.115 -3.052 1.00 85.12 85 ALA A C 1
ATOM 641 O O . ALA A 1 85 ? -6.581 4.944 -2.664 1.00 85.12 85 ALA A O 1
ATOM 642 N N . GLU A 1 86 ? -5.470 6.903 -2.674 1.00 89.94 86 GLU A N 1
ATOM 643 C CA . GLU A 1 86 ? -4.374 6.478 -1.830 1.00 89.94 86 GLU A CA 1
ATOM 644 C C . GLU A 1 86 ? -4.066 7.583 -0.827 1.00 89.94 86 GLU A C 1
ATOM 646 O O . GLU A 1 86 ? -3.954 8.753 -1.184 1.00 89.94 86 GLU A O 1
ATOM 651 N N . TRP A 1 87 ? -3.968 7.196 0.441 1.00 93.75 87 TRP A N 1
ATOM 652 C CA . TRP A 1 87 ? -3.583 8.074 1.537 1.00 93.75 87 TRP A CA 1
ATOM 653 C C . TRP A 1 87 ? -2.321 7.509 2.161 1.00 93.75 87 TRP A C 1
ATOM 655 O O . TRP A 1 87 ? -2.346 6.398 2.701 1.00 93.75 87 TRP A O 1
ATOM 665 N N . GLU A 1 88 ? -1.234 8.268 2.080 1.00 95.81 88 GLU A N 1
ATOM 666 C CA . GLU A 1 88 ? 0.067 7.884 2.615 1.00 95.81 88 GLU A CA 1
ATOM 667 C C . GLU A 1 88 ? 0.518 8.834 3.713 1.00 95.81 88 GLU A C 1
ATOM 669 O O . GLU A 1 88 ? 0.355 10.049 3.618 1.00 95.81 88 GLU A O 1
ATOM 674 N N . ALA A 1 89 ? 1.118 8.265 4.754 1.00 96.94 89 ALA A N 1
ATOM 675 C CA . ALA A 1 89 ? 1.778 9.023 5.801 1.00 96.94 89 ALA A CA 1
ATOM 676 C C . ALA A 1 89 ? 3.056 8.301 6.252 1.00 96.94 89 ALA A C 1
ATOM 678 O O . ALA A 1 89 ? 3.036 7.075 6.424 1.00 96.94 89 ALA A O 1
ATOM 679 N N . PRO A 1 90 ? 4.167 9.026 6.470 1.00 97.44 90 PRO A N 1
ATOM 680 C CA . PRO A 1 90 ? 5.327 8.459 7.139 1.00 97.44 90 PRO A CA 1
ATOM 681 C C . PRO A 1 90 ? 4.963 8.082 8.580 1.00 97.44 90 PRO A C 1
ATOM 683 O O . PRO A 1 90 ? 4.233 8.805 9.257 1.00 97.44 90 PRO A O 1
ATOM 686 N N . VAL A 1 91 ? 5.476 6.946 9.048 1.00 98.00 91 VAL A N 1
ATOM 687 C CA . VAL A 1 91 ? 5.228 6.417 10.397 1.00 98.00 91 VAL A CA 1
ATOM 688 C C . VAL A 1 91 ? 6.544 5.962 11.037 1.00 98.00 91 VAL A C 1
ATOM 690 O O . VAL A 1 91 ? 7.491 5.625 10.320 1.00 98.00 91 VAL A O 1
ATOM 693 N N . PRO A 1 92 ? 6.659 5.970 12.377 1.00 96.88 92 PRO A N 1
ATOM 694 C CA . PRO A 1 92 ? 7.948 5.769 13.044 1.00 96.88 92 PRO A CA 1
ATOM 695 C C . PRO A 1 92 ? 8.460 4.324 12.984 1.00 96.88 92 PRO A C 1
ATOM 697 O O . PRO A 1 92 ? 9.652 4.087 13.164 1.00 96.88 92 PRO A O 1
ATOM 700 N N . ASN A 1 93 ? 7.579 3.347 12.776 1.00 96.88 93 ASN A N 1
ATOM 701 C CA . ASN A 1 93 ? 7.924 1.930 12.771 1.00 96.88 93 ASN A CA 1
ATOM 702 C C . ASN A 1 93 ? 6.915 1.117 11.942 1.00 96.88 93 ASN A C 1
ATOM 704 O O . ASN A 1 93 ? 6.032 1.670 11.294 1.00 96.88 93 ASN A O 1
ATOM 708 N N . GLU A 1 94 ? 7.066 -0.206 11.946 1.00 96.19 94 GLU A N 1
ATOM 709 C CA . GLU A 1 94 ? 6.229 -1.119 11.164 1.00 96.19 94 GLU A CA 1
ATOM 710 C C . GLU A 1 94 ? 4.816 -1.343 11.736 1.00 96.19 94 GLU A C 1
ATOM 712 O O . GLU A 1 94 ? 3.959 -1.926 11.068 1.00 96.19 94 GLU A O 1
ATOM 717 N N . ALA A 1 95 ? 4.554 -0.905 12.968 1.00 96.00 95 ALA A N 1
ATOM 718 C CA . ALA A 1 95 ? 3.231 -0.997 13.561 1.00 96.00 95 ALA A CA 1
ATOM 719 C C . ALA A 1 95 ? 2.276 0.027 12.938 1.00 96.00 95 ALA A C 1
ATOM 721 O O . ALA A 1 95 ? 2.675 1.076 12.433 1.00 96.00 95 ALA A O 1
ATOM 722 N N . LEU A 1 96 ? 0.984 -0.285 13.012 1.00 95.88 96 LEU A N 1
ATOM 723 C CA . LEU A 1 96 ? -0.066 0.619 12.576 1.00 95.88 96 LEU A CA 1
ATOM 724 C C . LEU A 1 96 ? -0.052 1.909 13.409 1.00 95.88 96 LEU A C 1
ATOM 726 O O . LEU A 1 96 ? -0.213 1.869 14.631 1.00 95.88 96 LEU A O 1
ATOM 730 N N . ASP A 1 97 ? 0.039 3.051 12.735 1.00 97.00 97 ASP A N 1
ATOM 731 C CA . ASP A 1 97 ? -0.130 4.360 13.348 1.00 97.00 97 ASP A CA 1
ATOM 732 C C . ASP A 1 97 ? -1.599 4.801 13.267 1.00 97.00 97 ASP A C 1
ATOM 734 O O . ASP A 1 97 ? -2.194 4.987 12.198 1.00 97.00 97 ASP A O 1
ATOM 738 N N . TRP A 1 98 ? -2.211 4.965 14.438 1.00 94.12 98 TRP A N 1
ATOM 739 C CA . TRP A 1 98 ? -3.624 5.317 14.545 1.00 94.12 98 TRP A CA 1
ATOM 740 C C . TRP A 1 98 ? -3.912 6.776 14.173 1.00 94.12 98 TRP A C 1
ATOM 742 O O . TRP A 1 98 ? -5.010 7.084 13.709 1.00 94.12 98 TRP A O 1
ATOM 752 N N . THR A 1 99 ? -2.951 7.675 14.377 1.00 95.06 99 THR A N 1
ATOM 753 C CA . THR A 1 99 ? -3.092 9.089 14.021 1.00 95.06 99 THR A CA 1
ATOM 754 C C . THR A 1 99 ? -3.109 9.238 12.505 1.00 95.06 99 THR A C 1
ATOM 756 O O . THR A 1 99 ? -4.018 9.870 11.970 1.00 95.06 99 THR A O 1
ATOM 759 N N . ALA A 1 100 ? -2.195 8.560 11.808 1.00 96.25 100 ALA A N 1
ATOM 760 C CA . ALA A 1 100 ? -2.188 8.486 10.351 1.00 96.25 100 ALA A CA 1
ATOM 761 C C . ALA A 1 100 ? -3.485 7.870 9.802 1.00 96.25 100 ALA A C 1
ATOM 763 O O . ALA A 1 100 ? -4.060 8.378 8.845 1.00 96.25 100 ALA A O 1
ATOM 764 N N . LEU A 1 101 ? -4.000 6.806 10.431 1.00 95.56 101 LEU A N 1
ATOM 765 C CA . LEU A 1 101 ? -5.237 6.157 9.983 1.00 95.56 101 LEU A CA 1
ATOM 766 C C . LEU A 1 101 ? -6.472 7.055 10.149 1.00 95.56 101 LEU A C 1
ATOM 768 O O . LEU A 1 101 ? -7.357 7.049 9.292 1.00 95.56 101 LEU A O 1
ATOM 772 N N . LYS A 1 102 ? -6.529 7.853 11.222 1.00 95.19 102 LYS A N 1
ATOM 773 C CA . LYS A 1 102 ? -7.615 8.816 11.470 1.00 95.19 102 LYS A CA 1
ATOM 774 C C . LYS A 1 102 ? -7.739 9.892 10.390 1.00 95.19 102 LYS A C 1
ATOM 776 O O . LYS A 1 102 ? -8.832 10.416 10.209 1.00 95.19 102 LYS A O 1
ATOM 781 N N . ALA A 1 103 ? -6.655 10.195 9.680 1.00 94.94 103 ALA A N 1
ATOM 782 C CA . ALA A 1 103 ? -6.643 11.146 8.571 1.00 94.94 103 ALA A CA 1
ATOM 783 C C . ALA A 1 103 ? -7.156 10.549 7.243 1.00 94.94 103 ALA A C 1
ATOM 785 O O . ALA A 1 103 ? -7.083 11.196 6.203 1.00 94.94 103 ALA A O 1
ATOM 786 N N . THR A 1 104 ? -7.673 9.316 7.259 1.00 94.50 104 THR A N 1
ATOM 787 C CA . THR A 1 104 ? -8.188 8.619 6.074 1.00 94.50 104 THR A CA 1
ATOM 788 C C . THR A 1 104 ? -9.689 8.329 6.203 1.00 94.50 104 THR A C 1
ATOM 790 O O . THR A 1 104 ? -10.210 8.258 7.323 1.00 94.50 104 THR A O 1
ATOM 793 N N . PRO A 1 105 ? -10.400 8.047 5.093 1.00 92.75 105 PRO A N 1
ATOM 794 C CA . PRO A 1 105 ? -11.806 7.634 5.141 1.00 92.75 105 PRO A CA 1
ATOM 795 C C . PRO A 1 105 ? -12.067 6.361 5.963 1.00 92.75 105 PRO A C 1
ATOM 797 O O . PRO A 1 105 ? -13.188 6.142 6.426 1.00 92.75 105 PRO A O 1
ATOM 800 N N . ALA A 1 106 ? -11.040 5.535 6.208 1.00 93.31 106 ALA A N 1
ATOM 801 C CA . ALA A 1 106 ? -11.182 4.319 7.002 1.00 93.31 106 ALA A CA 1
ATOM 802 C C . ALA A 1 106 ? -11.499 4.561 8.480 1.00 93.31 106 ALA A C 1
ATOM 804 O O . ALA A 1 106 ? -12.029 3.667 9.143 1.00 93.31 106 ALA A O 1
ATOM 805 N N . ALA A 1 107 ? -11.260 5.773 8.986 1.00 93.25 107 ALA A N 1
ATOM 806 C CA . ALA A 1 107 ? -11.579 6.141 10.359 1.00 93.25 107 ALA A CA 1
ATOM 807 C C . ALA A 1 107 ? -13.067 5.935 10.699 1.00 93.25 107 ALA A C 1
ATOM 809 O O . ALA A 1 107 ? -13.387 5.466 11.793 1.00 93.25 107 ALA A O 1
ATOM 810 N N . ALA A 1 108 ? -13.969 6.246 9.760 1.00 92.19 108 ALA A N 1
ATOM 811 C CA . ALA A 1 108 ? -15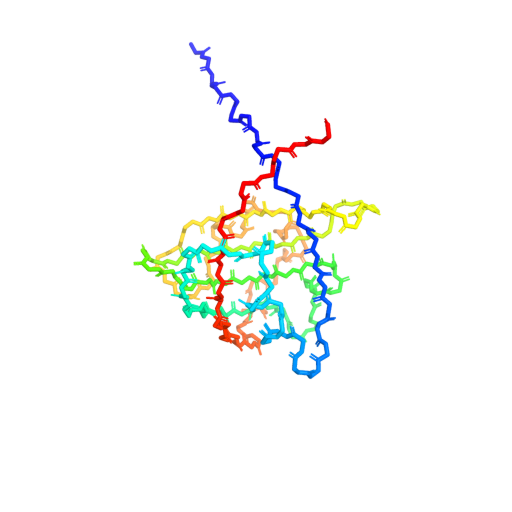.410 6.102 9.956 1.00 92.19 108 ALA A CA 1
ATOM 812 C C . ALA A 1 108 ? -15.826 4.626 10.065 1.00 92.19 108 ALA A C 1
ATOM 814 O O . ALA A 1 108 ? -16.545 4.257 10.993 1.00 92.19 108 ALA A O 1
ATOM 815 N N . LEU A 1 109 ? -15.314 3.775 9.170 1.00 91.38 109 LEU A N 1
ATOM 816 C CA . LEU A 1 109 ? -15.597 2.334 9.157 1.00 91.38 109 LEU A CA 1
ATOM 817 C C . LEU A 1 109 ? -15.067 1.617 10.410 1.00 91.38 109 LEU A C 1
ATOM 819 O O . LEU A 1 109 ? -15.636 0.623 10.855 1.00 91.38 109 LEU A O 1
ATOM 823 N N . LEU A 1 110 ? -13.975 2.123 10.985 1.00 93.12 110 LEU A N 1
ATOM 824 C CA . LEU A 1 110 ? -13.286 1.523 12.127 1.00 93.12 110 LEU A CA 1
ATOM 825 C C . LEU A 1 110 ? -13.648 2.168 13.475 1.00 93.12 110 LEU A C 1
ATOM 827 O O . LEU A 1 110 ? -12.990 1.901 14.488 1.00 93.12 110 LEU A O 1
ATOM 831 N N . LYS A 1 111 ? -14.680 3.019 13.525 1.00 92.94 111 LYS A N 1
ATOM 832 C CA . LYS A 1 111 ? -15.114 3.680 14.762 1.00 92.94 111 LYS A CA 1
ATOM 833 C C . LYS A 1 111 ? -15.453 2.635 15.834 1.00 92.94 111 LYS A C 1
ATOM 835 O O . LYS A 1 111 ? -16.276 1.756 15.622 1.00 92.94 111 LYS A O 1
ATOM 840 N N . GLY A 1 112 ? -14.790 2.721 16.990 1.00 91.94 112 GLY A N 1
ATOM 841 C CA . GLY A 1 112 ? -14.950 1.761 18.095 1.00 91.94 112 GLY A CA 1
ATOM 842 C C . GLY A 1 112 ? -14.221 0.422 17.910 1.00 91.94 112 GLY A C 1
ATOM 843 O O . GLY A 1 112 ? -14.142 -0.353 18.854 1.00 91.94 112 GLY A O 1
ATOM 844 N N . ARG A 1 113 ? -13.611 0.174 16.744 1.00 92.62 113 ARG A N 1
ATOM 845 C CA . ARG A 1 113 ? -12.984 -1.109 16.376 1.00 92.62 113 ARG A CA 1
ATOM 846 C C . ARG A 1 113 ? -11.459 -1.090 16.408 1.00 92.62 113 ARG A C 1
ATOM 848 O O . ARG A 1 113 ? -10.810 -1.986 15.882 1.00 92.62 113 ARG A O 1
ATOM 855 N N . ARG A 1 114 ? -10.851 -0.074 17.032 1.00 91.06 114 ARG A N 1
ATOM 856 C CA . ARG A 1 114 ? -9.384 0.086 17.078 1.00 91.06 114 ARG A CA 1
ATOM 857 C C . ARG A 1 114 ? -8.668 -1.174 17.578 1.00 91.06 114 ARG A C 1
ATOM 859 O O . ARG A 1 114 ? -7.607 -1.497 17.064 1.00 91.06 114 ARG A O 1
ATOM 866 N N . ARG A 1 115 ? -9.232 -1.857 18.579 1.00 93.06 115 ARG A N 1
ATOM 867 C CA . ARG A 1 115 ? -8.643 -3.067 19.179 1.00 93.06 115 ARG A CA 1
ATOM 868 C C . ARG A 1 115 ? -8.732 -4.301 18.275 1.00 93.06 115 ARG A C 1
ATOM 870 O O . ARG A 1 115 ? -7.980 -5.241 18.492 1.00 93.06 115 ARG A O 1
ATOM 877 N N . ASP A 1 116 ? -9.598 -4.277 17.266 1.00 94.19 116 ASP A N 1
ATOM 878 C CA . ASP A 1 116 ? -9.766 -5.384 16.322 1.00 94.19 116 ASP A CA 1
ATOM 879 C C . ASP A 1 116 ? -8.683 -5.365 15.233 1.00 94.19 116 ASP A C 1
ATOM 881 O O . ASP A 1 116 ? -8.412 -6.387 14.602 1.00 94.19 116 ASP A O 1
ATOM 885 N N . LEU A 1 117 ? -8.067 -4.207 14.977 1.00 95.75 117 LEU A N 1
ATOM 886 C CA . LEU A 1 117 ? -7.042 -4.081 13.949 1.00 95.75 117 LEU A CA 1
ATOM 887 C C . LEU A 1 117 ? -5.746 -4.755 14.385 1.00 95.75 117 LEU A C 1
ATOM 889 O O . LEU A 1 117 ? -5.110 -4.365 15.362 1.00 95.75 117 LEU A O 1
ATOM 893 N N . SER A 1 118 ? -5.329 -5.738 13.596 1.00 96.69 118 SER A N 1
ATOM 894 C CA . SER A 1 118 ? -4.108 -6.504 13.822 1.00 96.69 118 SER A CA 1
ATOM 895 C C . SER A 1 118 ? -3.413 -6.822 12.495 1.00 96.69 118 SER A C 1
ATOM 897 O O . SER A 1 118 ? -4.064 -6.808 11.442 1.00 96.69 118 SER A O 1
ATOM 899 N N . PRO A 1 119 ? -2.097 -7.110 12.509 1.00 97.94 119 PRO A N 1
ATOM 900 C CA . PRO A 1 119 ? -1.420 -7.685 11.354 1.00 97.94 119 PRO A CA 1
ATOM 901 C C . PRO A 1 119 ? -2.147 -8.950 10.879 1.00 97.94 119 PRO A C 1
ATOM 903 O O . PRO A 1 119 ? -2.439 -9.843 11.674 1.00 97.94 119 PRO A O 1
ATOM 906 N N . ARG A 1 120 ? -2.438 -9.039 9.581 1.00 98.12 120 ARG A N 1
ATOM 907 C CA . ARG A 1 120 ? -3.102 -10.202 8.968 1.00 98.12 120 ARG A CA 1
ATOM 908 C C . ARG A 1 120 ? -2.148 -11.044 8.143 1.00 98.12 120 ARG A C 1
ATOM 910 O O . ARG A 1 120 ? -2.229 -12.265 8.174 1.00 98.12 120 ARG A O 1
ATOM 917 N N . PHE A 1 121 ? -1.256 -10.394 7.405 1.00 97.56 121 PHE A N 1
ATOM 918 C CA . PHE A 1 121 ? -0.192 -11.049 6.657 1.00 97.56 121 PHE A CA 1
ATOM 919 C C . PHE A 1 121 ? 0.921 -10.051 6.334 1.00 97.56 121 PHE A C 1
ATOM 921 O O . PHE A 1 121 ? 0.722 -8.834 6.381 1.00 97.56 121 PHE A O 1
ATOM 928 N N . ALA A 1 122 ? 2.085 -10.576 5.966 1.00 97.50 122 ALA A N 1
ATOM 929 C CA . ALA A 1 122 ? 3.173 -9.798 5.397 1.00 97.50 122 ALA A CA 1
ATOM 930 C C . ALA A 1 122 ? 3.443 -10.251 3.958 1.00 97.50 122 ALA A C 1
ATOM 932 O O . ALA A 1 122 ? 3.256 -11.417 3.615 1.00 97.50 122 ALA A O 1
ATOM 933 N N . SER A 1 123 ? 3.897 -9.327 3.116 1.00 96.69 123 SER A N 1
ATOM 934 C CA . SER A 1 123 ? 4.342 -9.617 1.754 1.00 96.69 123 SER A CA 1
ATOM 935 C C . SER A 1 123 ? 5.731 -9.046 1.525 1.00 96.69 123 SER A C 1
ATOM 937 O O . SER A 1 123 ? 5.975 -7.886 1.873 1.00 96.69 123 SER A O 1
ATOM 939 N N . THR A 1 124 ? 6.585 -9.809 0.850 1.00 96.12 124 THR A N 1
ATOM 940 C CA . THR A 1 124 ? 7.860 -9.323 0.323 1.00 96.12 124 THR A CA 1
ATOM 941 C C . THR A 1 124 ? 7.810 -9.367 -1.196 1.00 96.12 124 THR A C 1
ATOM 943 O O . THR A 1 124 ? 7.561 -10.416 -1.785 1.00 96.12 124 THR A O 1
ATOM 946 N N . VAL A 1 125 ? 8.039 -8.224 -1.835 1.00 94.12 125 VAL A N 1
ATOM 947 C CA . VAL A 1 125 ? 8.062 -8.091 -3.293 1.00 94.12 125 VAL A CA 1
ATOM 948 C C . VAL A 1 125 ? 9.458 -7.676 -3.721 1.00 94.12 125 VAL A C 1
ATOM 950 O O . VAL A 1 125 ? 9.921 -6.601 -3.348 1.00 94.12 125 VAL A O 1
ATOM 953 N N . ARG A 1 126 ? 10.110 -8.489 -4.556 1.00 93.12 126 ARG A N 1
ATOM 954 C CA . ARG A 1 126 ? 11.302 -8.048 -5.285 1.00 93.12 126 ARG A CA 1
ATOM 955 C C . ARG A 1 126 ? 10.849 -7.264 -6.513 1.00 93.12 126 ARG A C 1
ATOM 957 O O . ARG A 1 126 ? 10.388 -7.847 -7.491 1.00 93.12 126 ARG A O 1
ATOM 964 N N . ARG A 1 127 ? 10.930 -5.939 -6.436 1.00 92.81 127 ARG A N 1
ATOM 965 C CA . ARG A 1 127 ? 10.562 -5.024 -7.515 1.00 92.81 127 ARG A CA 1
ATOM 966 C C . ARG A 1 127 ? 11.781 -4.765 -8.391 1.00 92.81 127 ARG A C 1
ATOM 968 O O . ARG A 1 127 ? 12.830 -4.399 -7.877 1.00 92.81 127 ARG A O 1
ATOM 975 N N . ARG A 1 128 ? 11.604 -4.923 -9.700 1.00 91.62 128 ARG A N 1
ATOM 976 C CA . ARG A 1 12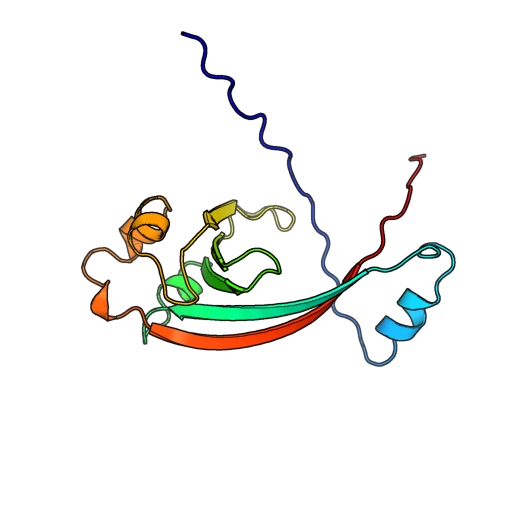8 ? 12.504 -4.412 -10.736 1.00 91.62 128 ARG A CA 1
ATOM 977 C C . ARG A 1 128 ? 11.774 -3.283 -11.455 1.00 91.62 128 ARG A C 1
ATOM 979 O O . ARG A 1 128 ? 10.643 -3.500 -11.886 1.00 91.62 128 ARG A O 1
ATOM 986 N N . ALA A 1 129 ? 12.380 -2.108 -11.539 1.00 92.19 129 ALA A N 1
ATOM 987 C CA . ALA A 1 129 ? 11.793 -0.938 -12.185 1.00 92.19 129 ALA A CA 1
ATOM 988 C C . ALA A 1 129 ? 12.755 -0.361 -13.225 1.00 92.19 129 ALA A C 1
ATOM 990 O O . ALA A 1 129 ? 13.963 -0.343 -12.998 1.00 92.19 129 ALA A O 1
ATOM 991 N N . ARG A 1 130 ? 12.198 0.101 -14.346 1.00 91.38 130 ARG A N 1
ATOM 992 C CA . ARG A 1 130 ? 12.910 0.774 -15.436 1.00 91.38 130 ARG A CA 1
ATOM 993 C C . ARG A 1 130 ? 12.131 2.023 -15.820 1.00 91.38 130 ARG A C 1
ATOM 995 O O . ARG A 1 130 ? 10.901 1.972 -15.857 1.00 91.38 130 ARG A O 1
ATOM 1002 N N . LEU A 1 131 ? 12.840 3.112 -16.089 1.00 90.56 131 LEU A N 1
ATOM 1003 C CA . LEU A 1 131 ? 12.262 4.291 -16.725 1.00 90.56 131 LEU A CA 1
ATOM 1004 C C . LEU A 1 131 ? 12.416 4.128 -18.232 1.00 90.56 131 LEU A C 1
ATOM 1006 O O . LEU A 1 131 ? 13.500 3.805 -18.710 1.00 90.56 131 LEU A O 1
ATOM 1010 N N . VAL A 1 132 ? 11.323 4.318 -18.961 1.00 88.00 132 VAL A N 1
ATOM 1011 C CA . VAL A 1 132 ? 11.295 4.211 -20.419 1.00 88.00 132 VAL A CA 1
ATOM 1012 C C . VAL A 1 132 ? 10.882 5.568 -20.952 1.00 88.00 132 VAL A C 1
ATOM 1014 O O . VAL A 1 132 ? 9.831 6.084 -20.570 1.00 88.00 132 VAL A O 1
ATOM 1017 N N . ALA A 1 133 ? 11.719 6.152 -21.805 1.00 85.19 133 ALA A N 1
ATOM 1018 C CA . ALA A 1 133 ? 11.329 7.330 -22.557 1.00 85.19 133 ALA A CA 1
ATOM 1019 C C . ALA A 1 133 ? 10.285 6.907 -23.595 1.00 85.19 133 ALA A C 1
ATOM 1021 O O . ALA A 1 133 ? 10.507 5.975 -24.368 1.00 85.19 133 ALA A O 1
ATOM 1022 N N . PHE A 1 134 ? 9.139 7.573 -23.580 1.00 80.44 134 PHE A N 1
ATOM 1023 C CA . PHE A 1 134 ? 8.107 7.405 -24.587 1.00 80.44 134 PHE A CA 1
ATOM 1024 C C . PHE A 1 134 ? 7.879 8.765 -25.227 1.00 80.44 134 PHE A C 1
ATOM 1026 O O . PHE A 1 134 ? 7.286 9.654 -24.618 1.00 80.44 134 PHE A O 1
ATOM 1033 N N . GLU A 1 135 ? 8.397 8.929 -26.436 1.00 77.69 135 GLU A N 1
ATOM 1034 C CA . GLU A 1 135 ? 7.964 10.002 -27.317 1.00 77.69 135 GLU A CA 1
ATOM 1035 C C . GLU A 1 135 ? 6.636 9.527 -27.905 1.00 77.69 135 GLU A C 1
ATOM 1037 O O . GLU A 1 135 ? 6.564 8.446 -28.494 1.00 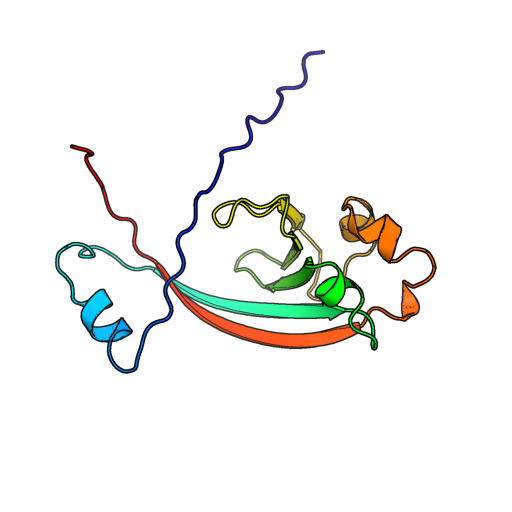77.69 135 GLU A O 1
ATOM 1042 N N . GLY A 1 136 ? 5.558 10.256 -27.609 1.00 76.25 136 GLY A N 1
ATOM 1043 C CA . GLY A 1 136 ? 4.236 9.936 -28.141 1.00 76.25 136 GLY A CA 1
ATOM 1044 C C . GLY A 1 136 ? 4.228 9.912 -29.675 1.00 76.25 136 GLY A C 1
ATOM 1045 O O . GLY A 1 136 ? 5.206 10.327 -30.298 1.00 76.25 136 GLY A O 1
ATOM 1046 N N . PRO A 1 137 ? 3.147 9.416 -30.296 1.00 61.22 137 PRO A N 1
ATOM 1047 C CA . PRO A 1 137 ? 2.942 9.637 -31.723 1.00 61.22 137 PRO A CA 1
ATOM 1048 C C . PRO A 1 137 ? 2.890 11.132 -32.068 1.00 61.22 137 PRO A C 1
ATOM 1050 O O . PRO A 1 137 ? 2.465 11.932 -31.198 1.00 61.22 137 PRO A O 1
#

Sequence (137 aa):
MSGMAQEMAQEIELKFRLGPGAAARLAAHPALAGEDSVQSLRSVYFDTPDQALRRAGWGLRVRATGRGFVQTLKGQTGGDILRRAEWEAPVPNEALDWTALKATPAAALLKGRRRDLSPRFASTVRRRARLVAFEGP

pLDDT: mean 86.94, std 15.36, range [33.81, 98.5]

Secondary structure (DSSP, 8-state):
----------------PPPTTHHHHHHT-GGG-S--EEEEEEEEEEE-TT-HHHHTTEEEEEEEETTEEEEEEEEE-SS-TT-EEEEEEEESSSSPPHHHHHTSTHHHHTTT-GGG-EEEEEEEEEEEE--------